Protein AF-X1D2D6-F1 (afdb_monomer_lite)

Sequence (76 aa):
MNPEDFKESSSGKCIKTLTDYWAYMPNPLPPQINYNKNLVSLLSEGDRLLGELSGIGRLLPNPYLLIAPNTSVSFC

Foldseek 3Di:
DDQVVCPPPPFFHWDQDPVGDIDTDGDDPPDDDDPDPVNVVVVVVVVVVVVVCVVVCVVDPDNCCPVDVDPPPDDD

pLDDT: mean 84.8, std 15.22, range [41.44, 98.31]

Radius of gyration: 23.71 Å; chains: 1; bounding box: 41×49×54 Å

Organism: NCBI:txid412755

Secondary structure (DSSP, 8-state):
--GGGGTT-TTEEEEE-TTS-EEEEEPPSSP-----HHHHHHHHHHHHHHHHHHHHHTT-S-GGGGT-SS------

Structure (mmCIF, N/CA/C/O backbone):
data_AF-X1D2D6-F1
#
_entry.id   AF-X1D2D6-F1
#
loop_
_atom_site.group_PDB
_atom_site.id
_atom_site.type_symbol
_atom_site.label_atom_id
_atom_site.label_alt_id
_atom_site.label_comp_id
_atom_site.label_asym_id
_atom_site.label_entity_id
_atom_site.label_seq_id
_atom_site.pdbx_PDB_ins_code
_atom_site.Cartn_x
_atom_site.Cartn_y
_atom_site.Cartn_z
_atom_site.occupancy
_atom_site.B_iso_or_equiv
_atom_site.auth_seq_id
_atom_site.auth_comp_id
_atom_site.auth_asym_id
_atom_site.auth_atom_id
_atom_site.pdbx_PDB_model_num
ATOM 1 N N . MET A 1 1 ? -12.148 -10.782 16.984 1.00 74.44 1 MET A N 1
ATOM 2 C CA . MET A 1 1 ? -11.032 -9.820 16.874 1.00 74.44 1 MET A CA 1
ATOM 3 C C . MET A 1 1 ? -10.478 -9.585 18.265 1.00 74.44 1 MET A C 1
ATOM 5 O O . MET A 1 1 ? -11.270 -9.265 19.144 1.00 74.44 1 MET A O 1
ATOM 9 N N . ASN A 1 2 ? -9.179 -9.795 18.476 1.00 86.50 2 ASN A N 1
ATOM 10 C CA . ASN A 1 2 ? -8.519 -9.513 19.747 1.00 86.50 2 ASN A CA 1
ATOM 11 C C . ASN A 1 2 ? -7.860 -8.119 19.667 1.00 86.50 2 ASN A C 1
ATOM 13 O O . ASN A 1 2 ? -6.992 -7.930 18.820 1.00 86.50 2 ASN A O 1
ATOM 17 N N . PRO A 1 3 ? -8.272 -7.121 20.476 1.00 87.25 3 PRO A N 1
ATOM 18 C CA . PRO A 1 3 ? -7.711 -5.763 20.422 1.00 87.25 3 PRO A CA 1
ATOM 19 C C . PRO A 1 3 ? -6.200 -5.706 20.667 1.00 87.25 3 PRO A C 1
ATOM 21 O O . PRO A 1 3 ? -5.537 -4.792 20.180 1.00 87.25 3 PRO A O 1
ATOM 24 N N . GLU A 1 4 ? -5.672 -6.687 21.402 1.00 88.50 4 GLU A N 1
ATOM 25 C CA . GLU A 1 4 ? -4.252 -6.827 21.732 1.00 88.50 4 GLU A CA 1
ATOM 26 C C . GLU A 1 4 ? -3.374 -6.960 20.485 1.00 88.50 4 GLU A C 1
ATOM 28 O O . GLU A 1 4 ? -2.295 -6.375 20.433 1.00 88.50 4 GLU A O 1
ATOM 33 N N . ASP A 1 5 ? -3.886 -7.620 19.445 1.00 88.88 5 ASP A N 1
ATOM 34 C CA . ASP A 1 5 ? -3.182 -7.827 18.177 1.00 88.88 5 ASP A CA 1
ATOM 35 C C . ASP A 1 5 ? -2.938 -6.498 17.423 1.00 88.88 5 ASP A C 1
ATOM 37 O O . ASP A 1 5 ? -2.140 -6.442 16.491 1.00 88.88 5 ASP A O 1
ATOM 41 N N . PHE A 1 6 ? -3.615 -5.411 17.821 1.00 87.75 6 PHE A N 1
ATOM 42 C CA . PHE A 1 6 ? -3.585 -4.106 17.149 1.00 87.75 6 PHE A CA 1
ATOM 43 C C . PHE A 1 6 ? -2.972 -2.986 17.997 1.00 87.75 6 PHE A C 1
ATOM 45 O O . PHE A 1 6 ? -3.028 -1.823 17.591 1.00 87.75 6 PHE A O 1
ATOM 52 N N . LYS A 1 7 ? -2.3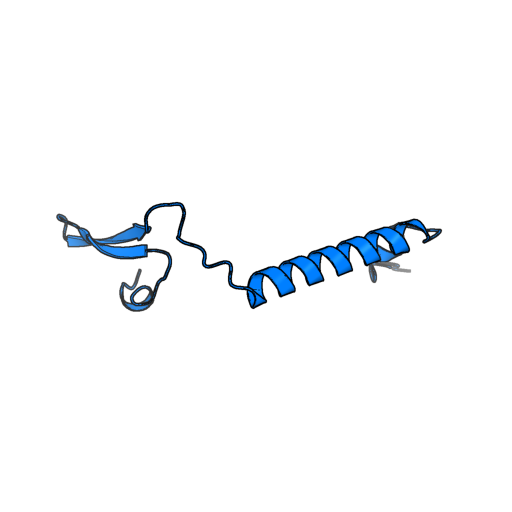80 -3.303 19.157 1.00 85.00 7 LYS A N 1
ATOM 53 C CA . LYS A 1 7 ? -1.784 -2.300 20.059 1.00 85.00 7 LYS A CA 1
ATOM 54 C C . LYS A 1 7 ? -0.676 -1.469 19.411 1.00 85.00 7 LYS A C 1
ATOM 56 O O . LYS A 1 7 ? -0.576 -0.280 19.691 1.00 85.00 7 LYS A O 1
ATOM 61 N N . GLU A 1 8 ? 0.110 -2.078 18.526 1.00 86.50 8 GLU A N 1
ATOM 62 C CA . GLU A 1 8 ? 1.244 -1.441 17.837 1.00 86.50 8 GLU A CA 1
ATOM 63 C C . GLU A 1 8 ? 0.962 -1.175 16.347 1.00 86.50 8 GLU A C 1
ATOM 65 O O . GLU A 1 8 ? 1.875 -1.008 15.539 1.00 86.50 8 GLU A O 1
ATOM 70 N N . SER A 1 9 ? -0.313 -1.142 15.945 1.00 88.00 9 SER A N 1
ATOM 71 C CA . SER A 1 9 ? -0.674 -0.925 14.543 1.00 88.00 9 SER A CA 1
ATOM 72 C C . SER A 1 9 ? -0.351 0.508 14.098 1.00 88.00 9 SER A C 1
ATOM 74 O O . SER A 1 9 ? -0.889 1.481 14.622 1.00 88.00 9 SER A O 1
ATOM 76 N N . SER A 1 10 ? 0.479 0.653 13.063 1.00 87.88 10 SER A N 1
ATOM 77 C CA . SER A 1 10 ? 0.762 1.950 12.426 1.00 87.88 10 SER A CA 1
ATOM 78 C C . SER A 1 10 ? -0.415 2.487 11.597 1.00 87.88 10 SER A C 1
ATOM 80 O O . SER A 1 10 ? -0.458 3.672 11.259 1.00 87.88 10 SER A O 1
ATOM 82 N N . SER A 1 11 ? -1.389 1.632 11.274 1.00 90.25 11 SER A N 1
ATOM 83 C CA . SER A 1 11 ? -2.504 1.943 10.372 1.00 90.25 11 SER A CA 1
ATOM 84 C C . SER A 1 11 ? -3.772 2.429 11.081 1.00 90.25 11 SER A C 1
ATOM 86 O O . SER A 1 11 ? -4.678 2.929 10.413 1.00 90.25 11 SER A O 1
ATOM 88 N N . GLY A 1 12 ? -3.860 2.324 12.408 1.00 92.44 12 GLY A N 1
ATOM 89 C CA . GLY A 1 12 ? -5.076 2.647 13.155 1.00 92.44 12 GLY A CA 1
ATOM 90 C C . GLY A 1 12 ? -5.063 2.095 14.574 1.00 92.44 12 GLY A C 1
ATOM 91 O O . GLY A 1 12 ? -4.042 1.608 15.051 1.00 92.44 12 GLY A O 1
ATOM 92 N N . LYS A 1 13 ? -6.207 2.162 15.257 1.00 92.81 13 LYS A N 1
ATOM 93 C CA . LYS A 1 13 ? -6.356 1.688 16.639 1.00 92.81 13 LYS A CA 1
ATOM 94 C C . LYS A 1 13 ? -7.711 1.042 16.893 1.00 92.81 13 LYS A C 1
ATOM 96 O O . LYS A 1 13 ? -8.727 1.467 16.345 1.00 92.81 13 LYS A O 1
ATOM 101 N N . CYS A 1 14 ? -7.738 0.061 17.787 1.00 94.44 14 CYS A N 1
ATOM 102 C CA . CYS A 1 14 ? -8.984 -0.483 18.316 1.00 94.44 14 CYS A CA 1
ATOM 103 C C . CYS A 1 14 ? -9.564 0.460 19.379 1.00 94.44 14 CYS A C 1
ATOM 105 O O . CYS A 1 14 ? -8.874 0.839 20.325 1.00 94.44 14 CYS A O 1
ATOM 107 N N . ILE A 1 15 ? -10.835 0.827 19.232 1.00 92.56 15 ILE A N 1
ATOM 108 C CA . ILE A 1 15 ? -11.587 1.629 20.202 1.00 92.56 15 ILE A CA 1
ATOM 109 C C . ILE A 1 15 ? -12.784 0.840 20.728 1.00 92.56 15 ILE A C 1
ATOM 111 O O . ILE A 1 15 ? -13.340 -0.009 20.026 1.00 92.56 15 ILE A O 1
ATOM 115 N N . LYS A 1 16 ? -13.191 1.143 21.960 1.00 94.38 16 LYS A N 1
ATOM 116 C CA . LYS A 1 16 ? -14.428 0.624 22.540 1.00 94.38 16 LYS A CA 1
ATOM 117 C C . LYS A 1 16 ? -15.583 1.544 22.151 1.00 94.38 16 LYS A C 1
ATOM 119 O O . LYS A 1 16 ? -15.487 2.757 22.341 1.00 94.38 16 LYS A O 1
ATOM 124 N N . THR A 1 17 ? -16.635 0.990 21.559 1.00 92.31 17 THR A N 1
ATOM 125 C CA . THR A 1 17 ? -17.811 1.761 21.135 1.00 92.31 17 THR A CA 1
ATOM 126 C C . THR A 1 17 ? -18.759 2.024 22.305 1.00 92.31 17 THR A C 1
ATOM 128 O O . THR A 1 17 ? -18.656 1.407 23.365 1.00 92.31 17 THR A O 1
ATOM 131 N N . LEU A 1 18 ? -19.723 2.929 22.102 1.00 93.62 18 LEU A N 1
ATOM 132 C CA . LEU A 1 18 ? -20.776 3.235 23.084 1.00 93.62 18 LEU A CA 1
ATOM 133 C C . LEU A 1 18 ? -21.682 2.031 23.394 1.00 93.62 18 LEU A C 1
ATOM 135 O O . LEU A 1 18 ? -22.346 1.999 24.423 1.00 93.62 18 LEU A O 1
ATOM 139 N N . THR A 1 19 ? -21.706 1.051 22.498 1.00 94.19 19 THR A N 1
ATOM 140 C CA . THR A 1 19 ? -22.491 -0.188 22.566 1.00 94.19 19 THR A CA 1
ATOM 141 C C . THR A 1 19 ? -21.651 -1.388 23.021 1.00 94.19 19 THR A C 1
ATOM 143 O O . THR A 1 19 ? -22.042 -2.531 22.812 1.00 94.19 19 THR A O 1
ATOM 146 N N . ASP A 1 20 ? -20.509 -1.122 23.664 1.00 91.12 20 ASP A N 1
ATOM 147 C CA . ASP A 1 20 ? -19.661 -2.092 24.369 1.00 91.12 20 ASP A CA 1
ATOM 148 C C . ASP A 1 20 ? -18.976 -3.161 23.496 1.00 91.12 20 ASP A C 1
ATOM 150 O O . ASP A 1 20 ? -18.559 -4.207 23.991 1.00 91.12 20 ASP A O 1
ATOM 154 N N . TYR A 1 21 ? -18.775 -2.889 22.202 1.00 91.50 21 TYR A N 1
ATOM 155 C CA . TYR A 1 21 ? -17.971 -3.744 21.321 1.00 91.50 21 TYR A CA 1
ATOM 156 C C . TYR A 1 21 ? -16.688 -3.048 20.848 1.00 91.50 21 TYR A C 1
ATOM 158 O O . TYR A 1 21 ? -16.539 -1.828 20.920 1.00 91.50 21 TYR A O 1
ATOM 166 N N . TRP A 1 22 ? -15.732 -3.839 20.360 1.00 93.50 22 TRP A N 1
ATOM 167 C CA . TRP A 1 22 ? -14.475 -3.335 19.808 1.00 93.50 22 TRP A CA 1
ATOM 168 C C . TRP A 1 22 ? -14.603 -3.042 18.315 1.00 93.50 22 TRP A C 1
ATOM 170 O O . TRP A 1 22 ? -15.045 -3.898 17.548 1.00 93.50 22 TRP A O 1
ATOM 180 N N . ALA A 1 23 ? -14.167 -1.856 17.896 1.00 93.50 23 ALA A N 1
ATOM 181 C CA . ALA A 1 23 ? -14.113 -1.448 16.496 1.00 93.50 23 ALA A CA 1
ATOM 182 C C . ALA A 1 23 ? -12.701 -0.983 16.126 1.00 93.50 23 ALA A C 1
ATOM 184 O O . ALA A 1 23 ? -12.043 -0.303 16.914 1.00 93.50 23 ALA A O 1
ATOM 185 N N . TYR A 1 24 ? -12.241 -1.327 14.922 1.00 93.69 24 TYR A N 1
ATOM 186 C CA . TYR A 1 24 ? -10.981 -0.813 14.388 1.00 93.69 24 TYR A CA 1
ATOM 187 C C . TYR A 1 24 ? -11.220 0.538 13.712 1.00 93.69 24 TYR A C 1
ATOM 189 O O . TYR A 1 24 ? -12.028 0.638 12.788 1.00 93.69 24 TYR A O 1
ATOM 197 N N . MET A 1 25 ? -10.523 1.573 14.172 1.00 93.94 25 MET A N 1
ATOM 198 C CA . MET A 1 25 ? -10.579 2.916 13.607 1.00 93.94 25 MET A CA 1
ATOM 199 C C . MET A 1 25 ? -9.260 3.219 12.883 1.00 93.94 25 MET A C 1
ATOM 201 O O . MET A 1 25 ? -8.221 3.298 13.548 1.00 93.94 25 MET A O 1
ATOM 205 N N . PRO A 1 26 ? -9.271 3.387 11.548 1.00 93.62 26 PRO A N 1
ATOM 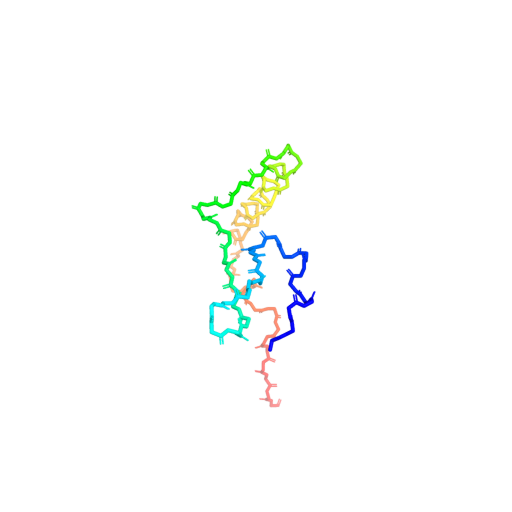206 C CA . PRO A 1 26 ? -8.063 3.691 10.792 1.00 93.62 26 PRO A CA 1
ATOM 207 C C . PRO A 1 26 ? -7.540 5.097 11.107 1.00 93.62 26 PRO A C 1
ATOM 209 O O . PRO A 1 26 ? -8.301 6.001 11.465 1.00 93.62 26 PRO A O 1
ATOM 212 N N . ASN A 1 27 ? -6.232 5.287 10.940 1.00 93.56 27 ASN A N 1
ATOM 213 C CA . ASN A 1 27 ? -5.616 6.608 10.976 1.00 93.56 27 ASN A CA 1
ATOM 214 C C . ASN A 1 27 ? -6.038 7.433 9.740 1.00 93.56 27 ASN A C 1
ATOM 216 O O . ASN A 1 27 ? -6.300 6.856 8.680 1.00 93.56 27 ASN A O 1
ATOM 220 N N . PRO A 1 28 ? -6.098 8.775 9.839 1.00 91.50 28 PRO A N 1
ATOM 221 C CA . PRO A 1 28 ? -6.419 9.632 8.700 1.00 91.50 28 PRO A CA 1
ATOM 222 C C . PRO A 1 28 ? -5.447 9.442 7.528 1.00 91.50 28 PRO A C 1
ATOM 224 O O . PRO A 1 28 ? -4.244 9.269 7.729 1.00 91.50 28 PRO A O 1
ATOM 227 N N . LEU A 1 29 ? -5.972 9.517 6.302 1.00 90.81 29 LEU A N 1
ATOM 228 C CA . LEU A 1 29 ? -5.183 9.472 5.071 1.00 90.81 29 LEU A 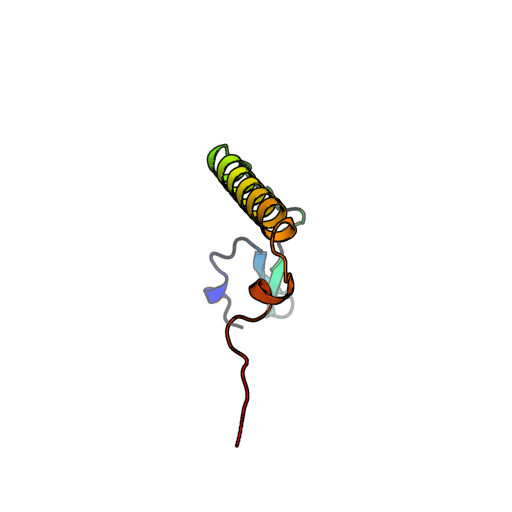CA 1
ATOM 229 C C . LEU A 1 29 ? -4.938 10.890 4.516 1.00 90.81 29 LEU A C 1
ATOM 231 O O . LEU A 1 29 ? -5.821 11.742 4.637 1.00 90.81 29 LEU A O 1
ATOM 235 N N . PRO A 1 30 ? -3.794 11.131 3.848 1.00 90.50 30 PRO A N 1
ATOM 236 C CA . PRO A 1 30 ? -2.677 10.201 3.675 1.00 90.50 30 PRO A CA 1
ATOM 237 C C . PRO A 1 30 ? -1.812 10.100 4.947 1.00 90.50 30 PRO A C 1
ATOM 239 O O . PRO A 1 30 ? -1.692 11.078 5.689 1.00 90.50 30 PRO A O 1
ATOM 242 N N . PRO A 1 31 ? -1.172 8.944 5.202 1.00 89.56 31 PRO A N 1
ATOM 243 C CA . PRO A 1 31 ? -0.183 8.855 6.263 1.00 89.56 31 PRO A CA 1
ATOM 244 C C . PRO A 1 31 ? 1.017 9.750 5.935 1.00 89.56 31 PRO A C 1
ATOM 246 O O . PRO A 1 31 ? 1.370 9.958 4.773 1.00 89.56 31 PRO A O 1
ATOM 249 N N . GLN A 1 32 ? 1.680 10.249 6.973 1.00 89.75 32 GLN A N 1
ATOM 250 C CA . GLN A 1 32 ? 2.944 10.960 6.816 1.00 89.75 32 GLN A CA 1
ATOM 251 C C . GLN A 1 32 ? 4.041 9.952 6.458 1.00 89.75 32 GLN A C 1
ATOM 253 O O . GLN A 1 32 ? 4.392 9.094 7.267 1.00 89.75 32 GLN A O 1
ATOM 258 N N . ILE A 1 33 ? 4.579 10.048 5.242 1.00 90.25 33 ILE A N 1
ATOM 259 C CA . ILE A 1 33 ? 5.685 9.209 4.769 1.00 90.25 33 ILE A CA 1
ATOM 260 C C . ILE A 1 33 ? 6.977 10.020 4.862 1.00 90.25 33 ILE A C 1
ATOM 262 O O . ILE A 1 33 ? 7.108 11.070 4.235 1.00 90.25 33 ILE A O 1
ATOM 266 N N . ASN A 1 34 ? 7.951 9.526 5.628 1.00 93.44 34 ASN A N 1
ATOM 267 C CA . ASN A 1 34 ? 9.273 10.139 5.699 1.00 93.44 34 ASN A CA 1
ATOM 268 C C . ASN A 1 34 ? 10.163 9.632 4.554 1.00 93.44 34 ASN A C 1
ATOM 270 O O . ASN A 1 34 ? 10.770 8.562 4.651 1.00 93.44 34 ASN A O 1
ATOM 274 N N . TYR A 1 35 ? 10.271 10.427 3.490 1.00 93.31 35 TYR A N 1
ATOM 275 C CA . TYR A 1 35 ? 11.182 10.192 2.367 1.00 93.31 35 TYR A CA 1
ATOM 276 C C . TYR A 1 35 ? 12.630 10.517 2.741 1.00 93.31 35 TYR A C 1
ATOM 278 O O . TYR A 1 35 ? 13.228 11.483 2.268 1.00 93.31 35 TYR A O 1
ATOM 286 N N . ASN A 1 36 ? 13.208 9.705 3.622 1.00 96.06 36 ASN A N 1
ATOM 287 C CA . ASN A 1 36 ? 14.612 9.851 3.973 1.00 96.06 36 ASN A CA 1
ATOM 288 C C . ASN A 1 36 ? 15.520 9.505 2.774 1.00 96.06 36 ASN A C 1
ATOM 290 O O . ASN A 1 36 ? 15.128 8.789 1.850 1.00 96.06 36 ASN A O 1
ATOM 294 N N . LYS A 1 37 ? 16.764 9.998 2.807 1.00 97.50 37 LYS A N 1
ATOM 295 C CA . LYS A 1 37 ? 17.732 9.813 1.711 1.00 97.50 37 LYS A CA 1
ATOM 296 C C . LYS A 1 37 ? 17.953 8.342 1.348 1.00 97.50 37 LYS A C 1
ATOM 298 O O . LYS A 1 37 ? 18.091 8.035 0.172 1.00 97.50 37 LYS A O 1
ATOM 303 N N . ASN A 1 38 ? 17.965 7.448 2.338 1.00 97.75 38 ASN A N 1
ATOM 304 C CA . ASN A 1 38 ? 18.162 6.018 2.109 1.00 97.75 38 ASN A CA 1
ATOM 305 C C . ASN A 1 38 ? 16.982 5.400 1.346 1.00 97.75 38 ASN A C 1
ATOM 307 O O . ASN A 1 38 ? 17.191 4.705 0.360 1.00 97.75 38 ASN A O 1
ATOM 311 N N . LEU A 1 39 ? 15.745 5.708 1.748 1.00 96.94 39 LEU A N 1
ATOM 312 C CA . LEU A 1 39 ? 14.538 5.251 1.061 1.00 96.94 39 LEU A CA 1
ATOM 313 C C . LEU A 1 39 ? 14.515 5.736 -0.391 1.00 96.94 39 LEU A C 1
ATOM 315 O O . LEU A 1 39 ? 14.309 4.942 -1.302 1.00 96.94 39 LEU A O 1
ATOM 319 N N . VAL A 1 40 ? 14.774 7.026 -0.612 1.00 97.69 40 VAL A N 1
ATOM 320 C CA . VAL A 1 40 ? 14.803 7.607 -1.963 1.00 97.69 40 VAL A CA 1
ATOM 321 C C . VAL A 1 40 ? 15.905 6.974 -2.819 1.00 97.69 40 VAL A C 1
ATOM 323 O O . VAL A 1 40 ? 15.677 6.690 -3.995 1.00 97.69 40 VAL A O 1
ATOM 32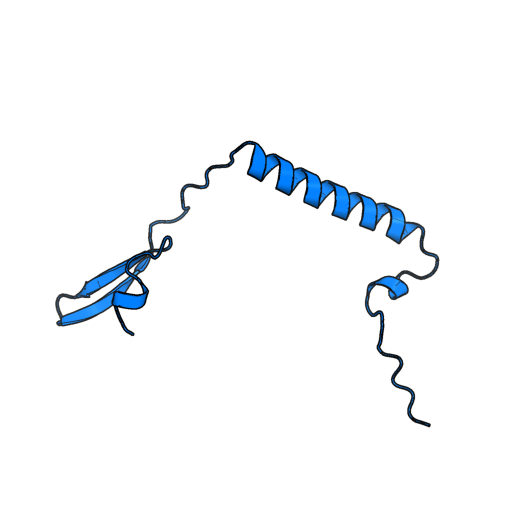6 N N . SER A 1 41 ? 17.076 6.707 -2.231 1.00 98.19 41 SER A N 1
ATOM 327 C CA . SER A 1 41 ? 18.184 6.034 -2.916 1.00 98.19 41 SER A CA 1
ATOM 328 C C . SER A 1 41 ? 17.807 4.616 -3.342 1.00 98.19 41 SER A C 1
ATOM 330 O O . SER A 1 41 ? 18.034 4.257 -4.492 1.00 98.19 41 SER A O 1
ATOM 332 N N . LEU A 1 42 ? 17.195 3.834 -2.446 1.00 98.25 42 LEU A N 1
ATOM 333 C CA . LEU A 1 42 ? 16.757 2.466 -2.738 1.00 98.25 42 LEU A CA 1
ATOM 334 C C . LEU A 1 42 ? 15.673 2.424 -3.820 1.00 98.25 42 LEU A C 1
ATOM 336 O O . LEU A 1 42 ? 15.724 1.571 -4.702 1.00 98.25 42 LEU A O 1
ATOM 340 N N . LEU A 1 43 ? 14.716 3.358 -3.785 1.00 97.81 43 LEU A N 1
ATOM 341 C CA . LEU A 1 43 ? 13.697 3.479 -4.832 1.00 97.81 43 LEU A CA 1
ATOM 342 C C . LEU A 1 43 ? 14.338 3.790 -6.191 1.00 97.81 43 LEU A C 1
ATOM 344 O O . LEU A 1 43 ? 14.082 3.092 -7.167 1.00 97.81 43 LEU A O 1
ATOM 348 N N . SER A 1 44 ? 15.243 4.773 -6.227 1.00 98.06 44 SER A N 1
ATOM 349 C CA . SER A 1 44 ? 15.971 5.152 -7.447 1.00 98.06 44 SER A CA 1
ATOM 350 C C . SER A 1 44 ? 16.812 4.000 -8.006 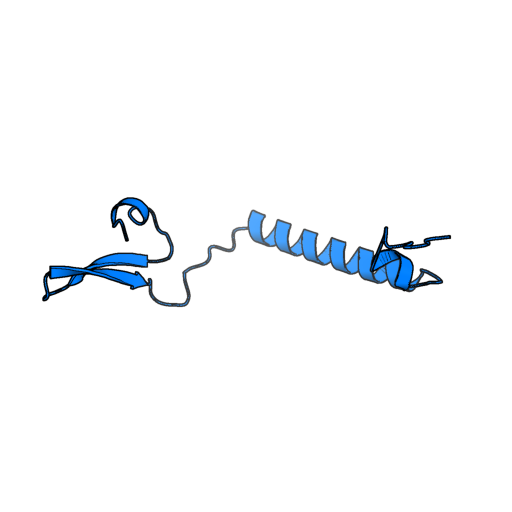1.00 98.06 44 SER A C 1
ATOM 352 O O . SER A 1 44 ? 16.892 3.811 -9.219 1.00 98.06 44 SER A O 1
ATOM 354 N N . GLU A 1 45 ? 17.455 3.225 -7.131 1.00 98.31 45 GLU A N 1
ATOM 355 C CA . GLU A 1 45 ? 18.232 2.053 -7.526 1.00 98.31 45 GLU A CA 1
ATOM 356 C C . GLU A 1 45 ? 17.340 0.962 -8.127 1.00 98.31 45 GLU A C 1
ATOM 358 O O . GLU A 1 45 ? 17.666 0.434 -9.192 1.00 98.31 45 GLU A O 1
ATOM 363 N N . GLY A 1 46 ? 16.197 0.676 -7.497 1.00 98.00 46 GLY A N 1
ATOM 364 C CA . GLY A 1 46 ? 15.207 -0.261 -8.024 1.00 98.00 46 GLY A CA 1
ATOM 365 C C . GLY A 1 46 ? 14.721 0.139 -9.418 1.00 98.00 46 GLY A C 1
ATOM 366 O O . GLY A 1 46 ? 14.758 -0.676 -10.341 1.00 98.00 46 GLY A O 1
ATOM 367 N N . ASP A 1 47 ? 14.360 1.409 -9.603 1.00 97.69 47 ASP A N 1
ATOM 368 C CA . ASP A 1 47 ? 13.923 1.936 -10.899 1.00 97.69 47 ASP A CA 1
ATOM 369 C C . ASP A 1 47 ? 15.023 1.828 -11.967 1.00 97.69 47 ASP A C 1
ATOM 371 O O . ASP A 1 47 ? 14.750 1.444 -13.110 1.00 97.69 47 ASP A O 1
ATOM 375 N N . ARG A 1 48 ? 16.286 2.098 -11.601 1.00 97.94 48 ARG A N 1
ATOM 376 C CA . ARG A 1 48 ? 17.434 1.940 -12.506 1.00 97.94 48 ARG A CA 1
ATOM 377 C C . ARG A 1 48 ? 17.590 0.491 -12.962 1.00 97.94 48 ARG A C 1
ATOM 379 O O . ARG A 1 48 ? 17.776 0.263 -14.155 1.00 97.94 48 ARG A O 1
ATOM 386 N N . LEU A 1 49 ? 17.507 -0.470 -12.042 1.00 97.31 49 LEU A N 1
ATOM 387 C CA . LEU A 1 49 ? 17.643 -1.897 -12.356 1.00 97.31 49 LEU A CA 1
ATOM 388 C C . LEU A 1 49 ? 16.502 -2.396 -13.251 1.00 97.31 49 LEU A C 1
ATOM 390 O O . LEU A 1 49 ? 16.742 -3.157 -14.188 1.00 97.31 49 LEU A O 1
ATOM 394 N N . LEU A 1 50 ? 15.271 -1.931 -13.018 1.00 95.25 50 LEU A N 1
ATOM 395 C CA . LEU A 1 50 ? 14.137 -2.239 -13.895 1.00 95.25 50 LEU A CA 1
ATOM 396 C C . LEU A 1 50 ? 14.306 -1.620 -15.289 1.00 95.25 50 LEU A C 1
ATOM 398 O O . LEU A 1 50 ? 14.014 -2.272 -16.296 1.00 95.25 50 LEU A O 1
ATOM 402 N N . GLY A 1 51 ? 14.809 -0.387 -15.367 1.00 94.00 51 GLY A N 1
ATOM 403 C CA . GLY A 1 51 ? 15.143 0.264 -16.634 1.00 94.00 51 GLY A CA 1
ATOM 404 C C . GLY A 1 51 ? 16.240 -0.477 -17.403 1.00 94.00 51 GLY A C 1
ATOM 405 O O . GLY A 1 51 ? 16.102 -0.706 -18.605 1.00 94.00 51 GLY A O 1
ATOM 406 N N . GLU A 1 52 ? 17.293 -0.907 -16.706 1.00 94.31 52 GLU A N 1
ATOM 407 C CA . GLU A 1 52 ? 18.394 -1.700 -17.259 1.00 94.31 52 GLU A CA 1
ATOM 408 C C . GLU A 1 52 ? 17.892 -3.042 -17.812 1.00 94.31 52 GLU A C 1
ATOM 410 O O . GLU A 1 52 ? 18.150 -3.364 -18.975 1.00 94.31 52 GLU A O 1
ATOM 415 N N . LEU A 1 53 ? 17.084 -3.771 -17.034 1.00 91.00 53 LEU A N 1
ATOM 416 C CA . LEU A 1 53 ? 16.450 -5.015 -17.474 1.00 91.00 53 LEU A CA 1
ATOM 417 C C . LEU A 1 53 ? 15.574 -4.800 -18.713 1.00 91.00 53 LEU A C 1
ATOM 419 O O . LEU A 1 53 ? 15.648 -5.580 -19.660 1.00 91.00 53 LEU A O 1
ATOM 423 N N . SER A 1 54 ? 14.764 -3.739 -18.731 1.00 88.75 54 SER A N 1
ATOM 424 C CA . SER A 1 54 ? 13.925 -3.389 -19.883 1.00 88.75 54 SER A CA 1
ATOM 425 C C . SER A 1 54 ? 14.763 -3.094 -21.132 1.00 88.75 54 SER A C 1
ATOM 427 O O . SER A 1 54 ? 14.426 -3.544 -22.229 1.00 88.75 54 SER A O 1
ATOM 429 N N . GLY A 1 55 ? 15.886 -2.387 -20.972 1.00 89.12 55 GLY A N 1
ATOM 430 C CA . GLY A 1 55 ? 16.833 -2.107 -22.051 1.00 89.12 55 GLY A CA 1
ATOM 431 C C . GLY A 1 55 ? 17.456 -3.378 -22.629 1.00 89.12 55 GLY A C 1
ATOM 432 O O . GLY A 1 55 ? 17.397 -3.590 -23.841 1.00 89.12 55 GLY A O 1
ATOM 433 N N . ILE A 1 56 ? 17.990 -4.250 -21.770 1.00 88.00 56 ILE A N 1
ATOM 434 C CA . ILE A 1 56 ? 18.593 -5.529 -22.177 1.00 88.00 56 ILE A CA 1
ATOM 435 C C . ILE A 1 56 ? 17.541 -6.456 -22.797 1.00 88.00 56 ILE A C 1
ATOM 437 O O . ILE A 1 56 ? 17.787 -7.062 -23.838 1.00 88.00 56 ILE A O 1
ATOM 441 N N . GLY A 1 57 ? 16.346 -6.533 -22.208 1.00 85.19 57 GLY A N 1
ATOM 442 C CA . GLY A 1 57 ? 15.255 -7.380 -22.686 1.00 85.19 57 GLY A CA 1
ATOM 443 C C . GLY A 1 57 ? 14.832 -7.076 -24.126 1.00 85.19 57 GLY A C 1
ATOM 444 O O . GLY A 1 57 ? 14.484 -7.996 -24.861 1.00 85.19 57 GLY A O 1
ATOM 445 N N . ARG A 1 58 ? 14.932 -5.817 -24.577 1.00 81.88 58 ARG A N 1
ATOM 446 C CA . ARG A 1 58 ? 14.662 -5.435 -25.980 1.00 81.88 58 ARG A CA 1
ATOM 447 C C . ARG A 1 58 ? 15.672 -5.996 -26.978 1.00 81.88 58 ARG A C 1
ATOM 449 O O . ARG A 1 58 ? 15.352 -6.092 -28.158 1.00 81.88 58 ARG A O 1
ATOM 456 N N . LEU A 1 59 ? 16.878 -6.331 -26.526 1.00 83.44 59 LEU A N 1
ATOM 457 C CA . LEU A 1 59 ? 17.912 -6.938 -27.364 1.00 83.44 59 LEU A CA 1
ATOM 458 C C . LEU A 1 59 ? 17.739 -8.456 -27.486 1.00 83.44 59 LEU A C 1
ATOM 460 O O . LEU A 1 59 ? 18.424 -9.081 -28.295 1.00 83.44 59 LEU A O 1
ATOM 464 N N . LEU A 1 60 ? 16.844 -9.066 -26.700 1.00 82.81 60 LEU A N 1
ATOM 465 C CA . LEU A 1 60 ? 16.609 -10.500 -26.777 1.00 82.81 60 LEU A CA 1
ATOM 466 C C . LEU A 1 60 ? 15.841 -10.838 -28.064 1.00 82.81 60 LEU A C 1
ATOM 468 O O . LEU A 1 60 ? 14.750 -10.312 -28.284 1.00 82.81 60 LEU A O 1
ATOM 472 N N . PRO A 1 61 ? 16.352 -11.767 -28.892 1.00 76.94 61 PRO A N 1
ATOM 473 C CA . PRO A 1 61 ? 15.696 -12.157 -30.140 1.00 76.94 61 PRO A CA 1
ATOM 474 C C . PRO A 1 61 ? 14.357 -12.872 -29.905 1.00 76.94 61 PRO A C 1
ATOM 476 O O . PRO A 1 61 ? 13.523 -12.924 -30.806 1.00 76.94 61 PRO A O 1
ATOM 479 N N . ASN A 1 62 ? 14.141 -13.415 -28.700 1.00 72.69 62 ASN A N 1
ATOM 480 C CA . ASN A 1 62 ? 12.879 -14.004 -28.274 1.00 72.69 62 ASN A CA 1
ATOM 481 C C . ASN A 1 62 ? 12.438 -13.415 -26.915 1.00 72.69 62 ASN A C 1
ATOM 483 O O . ASN A 1 62 ? 12.975 -13.813 -25.876 1.00 72.69 62 ASN A O 1
ATOM 487 N N . PRO A 1 63 ? 11.450 -12.505 -26.889 1.00 67.19 63 PRO A N 1
ATOM 488 C CA . PRO A 1 63 ? 11.007 -11.832 -25.666 1.00 67.19 63 PRO A CA 1
ATOM 489 C C . PRO A 1 63 ? 10.292 -12.763 -24.670 1.00 67.19 63 PRO A C 1
ATOM 491 O O . PRO A 1 63 ? 10.154 -12.416 -23.498 1.00 67.19 63 PRO A O 1
ATOM 494 N N . TYR A 1 64 ? 9.871 -13.961 -25.091 1.00 68.81 64 TYR A N 1
ATOM 495 C CA . TYR A 1 64 ? 9.183 -14.925 -24.223 1.00 68.81 64 TYR A CA 1
ATOM 496 C C . TYR A 1 64 ? 10.112 -15.650 -23.235 1.00 68.81 64 TYR A C 1
ATOM 498 O O . TYR A 1 64 ? 9.6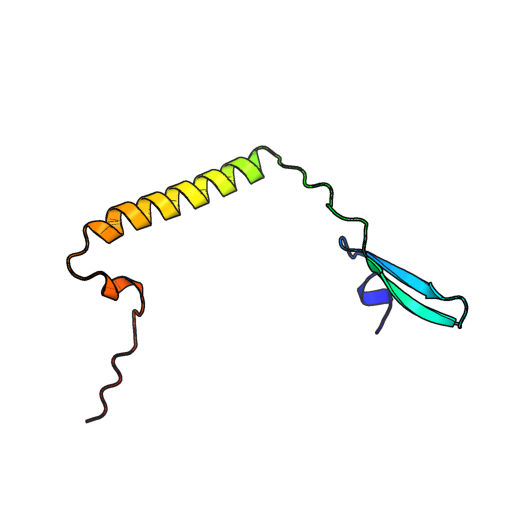23 -16.283 -22.302 1.00 68.81 64 TYR A O 1
ATOM 506 N N . LEU A 1 65 ? 11.438 -15.518 -23.375 1.00 68.38 65 LEU A N 1
ATOM 507 C CA . LEU A 1 65 ? 12.424 -16.141 -22.478 1.00 68.38 65 LEU A CA 1
ATOM 508 C C . LEU A 1 65 ? 12.325 -15.658 -21.017 1.00 68.38 65 LEU A C 1
ATOM 510 O O . LEU A 1 65 ? 12.741 -16.376 -20.112 1.00 68.38 65 LEU A O 1
ATOM 514 N N . LEU A 1 66 ? 11.775 -14.462 -20.775 1.00 66.38 66 LEU A N 1
ATOM 515 C CA . LEU A 1 66 ? 11.705 -13.844 -19.441 1.00 66.38 66 LEU A CA 1
ATOM 516 C C . LEU A 1 66 ? 10.333 -13.975 -18.758 1.00 66.38 66 LEU A C 1
ATOM 518 O O . LEU A 1 66 ? 10.201 -13.613 -17.592 1.00 66.38 66 LEU A O 1
ATOM 522 N N . ILE A 1 67 ? 9.313 -14.475 -19.464 1.00 66.62 67 ILE A N 1
ATOM 523 C CA . ILE A 1 67 ? 7.919 -14.493 -18.981 1.00 66.62 67 ILE A CA 1
ATOM 524 C C . ILE A 1 67 ? 7.551 -15.854 -18.358 1.00 66.62 67 ILE A C 1
ATOM 526 O O . ILE A 1 67 ? 6.648 -15.923 -17.528 1.00 66.62 67 ILE A O 1
ATOM 530 N N . ALA A 1 68 ? 8.276 -16.934 -18.677 1.00 58.81 68 ALA A N 1
ATOM 531 C CA . ALA A 1 68 ? 8.080 -18.241 -18.046 1.00 58.81 68 ALA A CA 1
ATOM 532 C C . ALA A 1 68 ? 9.342 -19.124 -18.149 1.00 58.81 68 ALA A C 1
ATOM 534 O O . ALA A 1 68 ? 9.545 -19.760 -19.182 1.00 58.81 68 ALA A O 1
ATOM 535 N N . PRO A 1 69 ? 10.174 -19.239 -17.095 1.00 53.88 69 PRO A N 1
ATOM 536 C CA . PRO A 1 69 ? 11.385 -20.052 -17.178 1.00 53.88 69 PRO A CA 1
ATOM 537 C C . PRO A 1 69 ? 11.134 -21.567 -17.230 1.00 53.88 69 PRO A C 1
ATOM 539 O O . PRO A 1 69 ? 12.013 -22.271 -17.696 1.00 53.88 69 PRO A O 1
ATOM 542 N N . ASN A 1 70 ? 9.987 -22.101 -16.775 1.00 48.75 70 ASN A N 1
ATOM 543 C CA . ASN A 1 70 ? 9.806 -23.558 -16.614 1.00 48.75 70 ASN A CA 1
ATOM 544 C C . ASN A 1 70 ? 8.359 -24.061 -16.801 1.00 48.75 70 ASN A C 1
ATOM 546 O O . ASN A 1 70 ? 7.786 -24.660 -15.895 1.00 48.75 70 ASN A O 1
ATOM 550 N N . THR A 1 71 ? 7.753 -23.884 -17.976 1.00 47.81 71 THR A N 1
ATOM 551 C CA . THR A 1 71 ? 6.559 -24.683 -18.339 1.00 47.81 71 THR A CA 1
ATOM 552 C C . THR A 1 71 ? 6.734 -25.393 -19.675 1.00 47.81 71 THR A C 1
ATOM 554 O O . THR A 1 71 ? 5.895 -25.313 -20.562 1.00 47.81 71 THR A O 1
ATOM 557 N N . SER A 1 72 ? 7.808 -26.175 -19.801 1.00 48.62 72 SER A N 1
ATOM 558 C CA . SER A 1 72 ? 7.767 -27.324 -20.710 1.00 48.62 72 SER A CA 1
ATOM 559 C C . SER A 1 72 ? 6.982 -28.441 -20.031 1.00 48.62 72 SER A C 1
ATOM 561 O O . SER A 1 72 ? 7.543 -29.348 -19.422 1.00 48.62 72 SER A O 1
ATOM 563 N N . VAL A 1 73 ? 5.655 -28.351 -20.116 1.00 55.19 73 VAL A N 1
ATOM 564 C CA . VAL A 1 73 ? 4.802 -29.535 -20.043 1.00 55.19 73 VAL A CA 1
ATOM 565 C C . VAL A 1 73 ? 4.996 -30.259 -21.370 1.00 55.19 73 VAL A C 1
ATOM 567 O O . VAL A 1 73 ? 4.518 -29.804 -22.406 1.00 55.19 73 VAL A O 1
ATOM 570 N N . SER A 1 74 ? 5.722 -31.370 -21.355 1.00 45.59 74 SER A N 1
ATOM 571 C CA . SER A 1 74 ? 5.649 -32.348 -22.434 1.00 45.59 74 SER A CA 1
ATOM 572 C C . SER A 1 74 ? 5.517 -33.723 -21.801 1.00 45.59 74 SER A C 1
ATOM 574 O O . SER A 1 74 ? 6.487 -34.339 -21.371 1.00 45.59 74 SER A O 1
ATOM 576 N N . PHE A 1 75 ? 4.258 -34.137 -21.658 1.00 45.00 75 PHE A N 1
ATOM 577 C CA . PHE A 1 75 ? 3.898 -35.543 -21.648 1.00 45.00 75 PHE A CA 1
ATOM 578 C C . PHE A 1 75 ? 4.081 -36.054 -23.076 1.00 45.00 75 PHE A C 1
ATOM 580 O O . PHE A 1 75 ? 3.392 -35.561 -23.968 1.00 45.00 75 PHE A O 1
ATOM 587 N N . CYS A 1 76 ? 5.004 -36.993 -23.262 1.00 41.44 76 CYS A N 1
ATOM 588 C CA . CYS A 1 76 ? 4.872 -38.187 -24.100 1.00 41.44 76 CYS A CA 1
ATOM 589 C C . CYS A 1 76 ? 6.146 -39.025 -23.974 1.00 41.44 76 CYS A C 1
ATOM 591 O O . CYS A 1 76 ? 7.244 -38.463 -24.176 1.00 41.44 76 CYS A O 1
#